Protein AF-A0A8T5G1B6-F1 (afdb_monomer)

Structure (mmCIF, N/CA/C/O backbone):
data_AF-A0A8T5G1B6-F1
#
_entry.id   AF-A0A8T5G1B6-F1
#
loop_
_atom_site.group_PDB
_atom_site.id
_atom_site.type_symbol
_atom_site.label_atom_id
_atom_site.label_alt_id
_atom_site.label_comp_id
_atom_site.label_asym_id
_atom_site.label_entity_id
_atom_site.label_seq_id
_atom_site.pdbx_PDB_ins_code
_atom_site.Cartn_x
_atom_site.Cartn_y
_atom_site.Cartn_z
_atom_site.occupancy
_atom_site.B_iso_or_equiv
_atom_site.auth_seq_id
_atom_site.auth_comp_id
_atom_site.auth_asym_id
_atom_site.auth_atom_id
_atom_site.pdbx_PDB_model_num
ATOM 1 N N . MET A 1 1 ? -33.616 -4.332 11.203 1.00 52.09 1 MET A N 1
ATOM 2 C CA . MET A 1 1 ? -32.422 -3.831 10.487 1.00 52.09 1 MET A CA 1
ATOM 3 C C . MET A 1 1 ? -31.353 -3.556 11.525 1.00 52.09 1 MET A C 1
ATOM 5 O O . MET A 1 1 ? -31.685 -2.971 12.547 1.00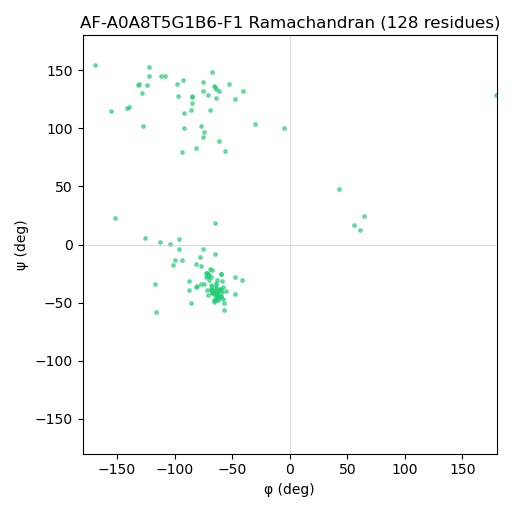 52.09 1 MET A O 1
ATOM 9 N N . LYS A 1 2 ? -30.131 -4.046 11.314 1.00 57.78 2 LYS A N 1
ATOM 10 C CA . LYS A 1 2 ? -28.993 -3.756 12.192 1.00 57.78 2 LYS A CA 1
ATOM 11 C C . LYS A 1 2 ? -28.381 -2.434 11.740 1.00 57.78 2 LYS A C 1
ATOM 13 O O . LYS A 1 2 ? -28.040 -2.309 10.567 1.00 57.78 2 LYS A O 1
ATOM 18 N N . ASN A 1 3 ? -28.315 -1.450 12.631 1.00 75.12 3 ASN A N 1
ATOM 19 C CA . ASN A 1 3 ? -27.749 -0.137 12.327 1.00 75.12 3 ASN A CA 1
ATOM 20 C C . ASN A 1 3 ? -26.268 -0.164 12.700 1.00 75.12 3 ASN A C 1
ATOM 22 O O . ASN A 1 3 ? -25.951 -0.286 13.880 1.00 75.12 3 ASN A O 1
ATOM 26 N N . TYR A 1 4 ? -25.382 -0.074 11.713 1.00 77.69 4 TYR A N 1
ATOM 27 C CA . TYR A 1 4 ? -23.939 0.018 11.927 1.00 77.69 4 TYR A CA 1
ATOM 28 C C . TYR A 1 4 ? -23.506 1.478 11.851 1.00 77.69 4 TYR A C 1
ATOM 30 O O . TYR A 1 4 ? -23.984 2.229 11.001 1.00 77.69 4 TYR A O 1
ATOM 38 N N . VAL A 1 5 ? -22.623 1.879 12.758 1.00 81.56 5 VAL A N 1
ATOM 39 C CA . VAL A 1 5 ? -22.044 3.221 12.808 1.00 81.56 5 VAL A CA 1
ATOM 40 C C . VAL A 1 5 ? -20.527 3.115 12.768 1.00 81.56 5 VAL A C 1
ATOM 42 O O . VAL A 1 5 ? -19.934 2.258 13.427 1.00 81.56 5 VAL A O 1
ATOM 45 N N . MET A 1 6 ? -19.895 3.979 11.978 1.00 81.62 6 MET A N 1
ATOM 46 C CA . MET A 1 6 ? -18.441 4.100 11.972 1.00 81.62 6 MET A CA 1
ATOM 47 C C . MET A 1 6 ? -17.978 4.850 13.216 1.00 81.62 6 MET A C 1
ATOM 49 O O . MET A 1 6 ? -18.597 5.829 13.628 1.00 81.62 6 MET A O 1
ATOM 53 N N . VAL A 1 7 ? -16.873 4.395 13.798 1.00 83.31 7 VAL A N 1
ATOM 54 C CA . VAL A 1 7 ? -16.308 4.971 15.018 1.00 83.31 7 VAL A CA 1
ATOM 55 C C . VAL A 1 7 ? -14.822 5.230 14.826 1.00 83.31 7 VAL A C 1
ATOM 57 O O . VAL A 1 7 ? -14.097 4.414 14.265 1.00 83.31 7 VAL A O 1
ATOM 60 N N . CYS A 1 8 ? -14.342 6.377 15.302 1.00 82.69 8 CYS A N 1
ATOM 61 C CA . CYS A 1 8 ? -12.927 6.706 15.264 1.00 82.69 8 CYS A CA 1
ATOM 62 C C . CYS A 1 8 ? -12.121 5.719 16.131 1.00 82.69 8 CYS A C 1
ATOM 64 O O . CYS A 1 8 ? -12.390 5.609 17.330 1.00 82.69 8 CYS A O 1
ATOM 66 N N . PRO A 1 9 ? -11.078 5.062 15.592 1.00 79.19 9 PRO A N 1
ATOM 67 C CA . PRO A 1 9 ? -10.278 4.107 16.360 1.00 79.19 9 PRO A CA 1
ATOM 68 C C . PRO A 1 9 ? -9.423 4.777 17.447 1.00 79.19 9 PRO A C 1
ATOM 70 O O . PRO A 1 9 ? -9.035 4.122 18.409 1.00 79.19 9 PRO A O 1
ATOM 73 N N . LYS A 1 10 ? -9.143 6.082 17.314 1.00 75.31 10 LYS A N 1
ATOM 74 C CA . LYS A 1 10 ? -8.286 6.838 18.236 1.00 75.31 10 LYS A CA 1
ATOM 75 C C . LYS A 1 10 ? -9.049 7.384 19.442 1.00 75.31 10 LYS A C 1
ATOM 77 O O . LYS A 1 10 ? -8.609 7.210 20.571 1.00 75.31 10 LYS A O 1
ATOM 82 N N . CYS A 1 11 ? -10.178 8.056 19.210 1.00 76.81 11 CYS A N 1
ATOM 83 C CA . CYS A 1 11 ? -10.943 8.721 20.274 1.00 76.81 11 CYS A CA 1
ATOM 84 C C . CYS A 1 11 ? -12.312 8.093 20.558 1.00 76.81 11 CYS A C 1
ATOM 86 O O . CYS A 1 11 ? -13.043 8.618 21.391 1.00 76.81 11 CYS A O 1
ATOM 88 N N . LYS A 1 12 ? -12.678 7.002 19.869 1.00 75.56 12 LYS A N 1
ATOM 89 C CA . LYS A 1 12 ? -13.967 6.301 20.015 1.00 75.56 12 LYS A CA 1
ATOM 90 C C . LYS A 1 12 ? -15.201 7.153 19.677 1.00 75.56 12 LYS A C 1
ATOM 92 O O . LYS A 1 12 ? -16.325 6.745 19.946 1.00 75.56 12 LYS A O 1
ATOM 97 N N . SER A 1 13 ? -15.009 8.315 19.054 1.00 78.88 13 SER A N 1
ATOM 98 C CA . SER A 1 13 ? -16.115 9.169 18.631 1.00 78.88 13 SER A CA 1
ATOM 99 C C . SER A 1 13 ? -16.800 8.603 17.380 1.00 78.88 13 SER A C 1
ATOM 101 O O . SER A 1 13 ? -16.097 8.277 16.419 1.00 78.88 13 SER A O 1
ATOM 103 N N . PRO A 1 14 ? -18.142 8.506 17.346 1.00 80.38 14 PRO A N 1
ATOM 104 C CA . PRO A 1 14 ? -18.894 8.176 16.134 1.00 80.38 14 PRO A CA 1
ATOM 105 C C . PRO A 1 14 ? -18.982 9.355 15.148 1.00 80.38 14 PRO A C 1
ATOM 107 O O . PRO A 1 14 ? -19.534 9.214 14.060 1.00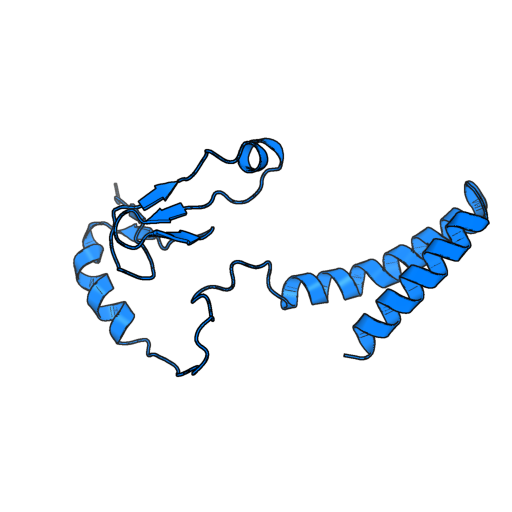 80.38 14 PRO A O 1
ATOM 110 N N . ASP A 1 15 ? -18.462 10.527 15.52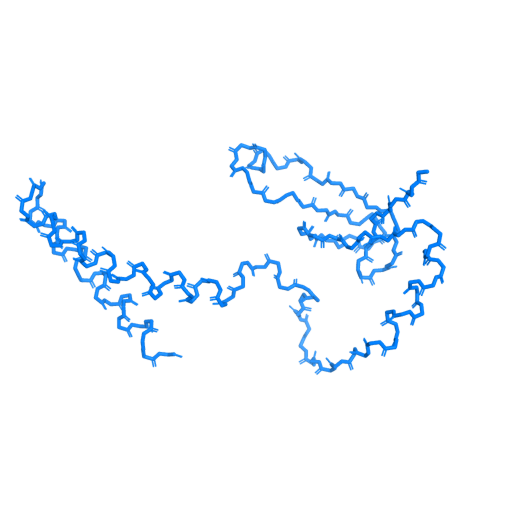3 1.00 83.62 15 ASP A N 1
ATOM 111 C CA . ASP A 1 15 ? -18.466 11.733 14.698 1.00 83.62 15 ASP A CA 1
ATOM 112 C C . ASP A 1 15 ? -17.316 11.695 13.679 1.00 83.62 15 ASP A C 1
ATOM 114 O O . ASP A 1 15 ? -16.201 12.192 13.904 1.00 83.62 15 ASP A O 1
ATOM 118 N N . VAL A 1 16 ? -17.581 11.001 12.572 1.00 84.56 16 VAL A N 1
ATOM 119 C CA . VAL A 1 16 ? -16.636 10.760 11.4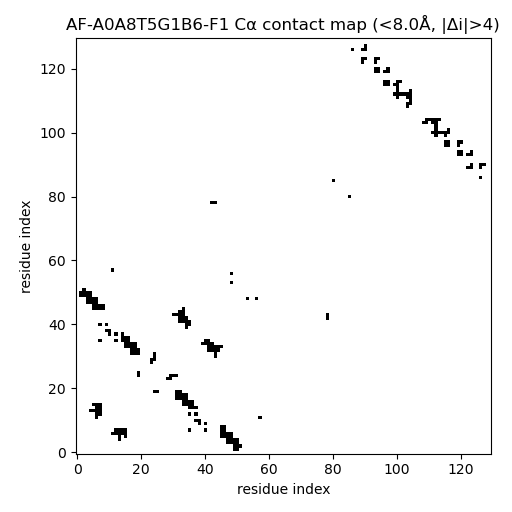83 1.00 84.56 16 VAL A CA 1
ATOM 120 C C . VAL A 1 16 ? -17.293 11.081 10.144 1.00 84.56 16 VAL A C 1
ATOM 122 O O . VAL A 1 16 ? -18.443 10.720 9.898 1.00 84.56 16 VAL A O 1
ATOM 125 N N . TYR A 1 17 ? -16.560 11.754 9.261 1.00 83.25 17 TYR A N 1
ATOM 126 C CA . TYR A 1 17 ? -17.015 12.058 7.909 1.00 83.25 17 TYR A CA 1
ATOM 127 C C . TYR A 1 17 ? -16.043 11.499 6.879 1.00 83.25 17 TYR A C 1
ATOM 129 O O . TYR A 1 17 ? -14.853 11.315 7.132 1.00 83.25 17 TYR A O 1
ATOM 137 N N . ARG A 1 18 ? -16.566 11.201 5.693 1.00 80.25 18 ARG A N 1
ATOM 138 C CA . ARG A 1 18 ? -15.760 10.771 4.556 1.00 80.25 18 ARG A CA 1
ATOM 139 C C . ARG A 1 18 ? -15.267 12.016 3.833 1.00 80.25 18 ARG A C 1
ATOM 141 O O . ARG A 1 18 ? -16.077 12.768 3.294 1.00 80.25 18 ARG A O 1
ATOM 148 N N . ASP A 1 19 ? -13.959 12.228 3.815 1.00 75.62 19 ASP A N 1
ATOM 149 C CA . ASP A 1 19 ? -13.364 13.316 3.057 1.00 75.62 19 ASP A CA 1
ATOM 150 C C . ASP A 1 19 ? -13.329 12.943 1.568 1.00 75.62 19 ASP A C 1
ATOM 152 O O . ASP A 1 19 ? -12.516 12.143 1.097 1.00 75.62 19 ASP A O 1
ATOM 156 N N . THR A 1 20 ? -14.275 13.508 0.820 1.00 67.19 20 THR A N 1
ATOM 157 C CA . THR A 1 20 ? -14.392 13.357 -0.635 1.00 67.19 20 THR A CA 1
ATOM 158 C C . THR A 1 20 ? -13.747 14.514 -1.400 1.00 67.19 20 THR A C 1
ATOM 160 O O . THR A 1 20 ? -13.875 14.580 -2.622 1.00 67.19 20 THR A O 1
ATOM 163 N N . SER A 1 21 ? -13.085 15.452 -0.712 1.00 64.94 21 SER A N 1
ATOM 164 C CA . SER A 1 21 ? -12.521 16.662 -1.330 1.00 64.94 21 SER A CA 1
ATOM 165 C C . SER A 1 21 ? -11.360 16.367 -2.286 1.00 64.94 21 SER A C 1
ATOM 167 O O . SER A 1 21 ? -11.087 17.131 -3.217 1.00 64.94 21 SER A O 1
ATOM 169 N N . SER A 1 22 ? -10.706 15.217 -2.125 1.00 59.31 22 SER A N 1
ATOM 170 C CA . SER A 1 22 ? -9.659 14.755 -3.024 1.00 59.31 22 SER A CA 1
ATOM 171 C C . SER A 1 22 ? -10.270 14.253 -4.338 1.00 59.31 22 SER A C 1
ATOM 173 O O . SER A 1 22 ? -10.658 13.095 -4.476 1.00 59.31 22 SER A O 1
ATOM 175 N N . LYS A 1 23 ? -10.295 15.124 -5.359 1.00 53.19 23 LYS A N 1
ATOM 176 C CA . LYS A 1 23 ? -10.646 14.775 -6.758 1.00 53.19 23 LYS A CA 1
ATOM 177 C C . LYS A 1 23 ? -9.925 13.514 -7.264 1.00 53.19 23 LYS A C 1
ATOM 179 O O . LYS A 1 23 ? -10.452 12.800 -8.113 1.00 53.19 23 LYS A O 1
ATOM 184 N N . LEU A 1 24 ? -8.741 13.230 -6.718 1.00 49.59 24 LEU A N 1
ATOM 185 C CA . LEU A 1 24 ? -7.941 12.042 -7.008 1.00 49.59 24 LEU A CA 1
ATOM 186 C C . LEU A 1 24 ? -8.637 10.734 -6.583 1.00 49.59 24 LEU A C 1
ATOM 188 O O . LEU A 1 24 ? -8.535 9.727 -7.275 1.00 49.59 24 LEU A O 1
ATOM 192 N N . THR A 1 25 ? -9.395 10.759 -5.490 1.00 53.59 25 THR A N 1
ATOM 193 C CA . THR A 1 25 ? -10.014 9.580 -4.867 1.00 53.59 25 THR A CA 1
ATOM 194 C C . THR A 1 25 ? -11.177 9.038 -5.685 1.00 53.59 25 THR A C 1
ATOM 196 O O . THR A 1 25 ? -11.291 7.831 -5.875 1.00 53.59 25 THR A O 1
ATOM 199 N N . GLY A 1 26 ? -11.989 9.926 -6.264 1.00 51.75 26 GLY A N 1
ATOM 200 C CA . GLY A 1 26 ? -13.073 9.537 -7.170 1.00 51.75 26 GLY A CA 1
ATOM 201 C C . GLY A 1 26 ? -12.592 9.107 -8.561 1.00 51.75 26 GLY A C 1
ATOM 202 O O . GLY A 1 26 ? -13.184 8.214 -9.157 1.00 51.75 26 GLY A O 1
ATOM 203 N N . ALA A 1 27 ? -11.518 9.716 -9.077 1.00 54.28 27 ALA A N 1
ATOM 204 C CA . ALA A 1 27 ? -11.043 9.475 -10.443 1.00 54.28 27 ALA A CA 1
ATOM 205 C C . ALA A 1 27 ? -10.068 8.290 -10.570 1.00 54.28 27 ALA A C 1
ATOM 207 O O . ALA A 1 27 ? -10.043 7.637 -11.608 1.00 54.28 27 ALA A O 1
ATOM 208 N N . MET A 1 28 ? -9.268 8.007 -9.533 1.00 54.50 28 MET A N 1
ATOM 209 C CA . MET A 1 28 ? -8.270 6.925 -9.538 1.00 54.50 28 MET A CA 1
ATOM 210 C C . MET A 1 28 ? -8.692 5.688 -8.732 1.00 54.50 28 MET A C 1
ATOM 212 O O . MET A 1 28 ? -7.924 4.733 -8.649 1.00 54.50 28 MET A O 1
AT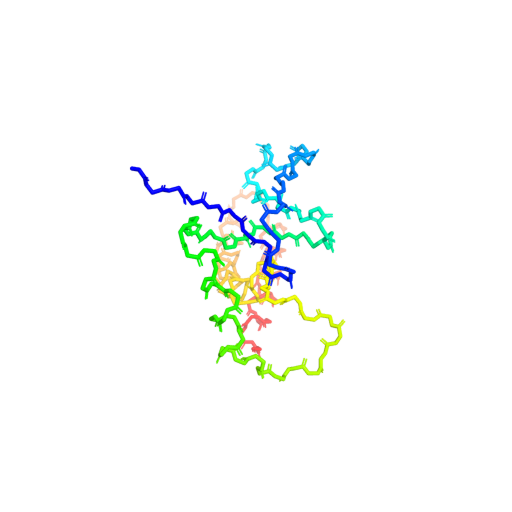OM 216 N N . GLY A 1 29 ? -9.883 5.690 -8.122 1.00 56.69 29 GLY A N 1
ATOM 217 C CA . GLY A 1 29 ? -10.336 4.585 -7.271 1.00 56.69 29 GLY A CA 1
ATOM 218 C C . GLY A 1 29 ? -9.489 4.402 -6.006 1.00 56.69 29 GLY A C 1
ATOM 219 O O . GLY A 1 29 ? -9.413 3.295 -5.474 1.00 56.69 29 GLY A O 1
ATOM 220 N N . LEU A 1 30 ? -8.824 5.464 -5.534 1.00 60.41 30 LEU A N 1
ATOM 221 C CA . LEU A 1 30 ? -8.081 5.425 -4.276 1.00 60.41 30 LEU A CA 1
ATOM 222 C C . LEU A 1 30 ? -9.061 5.269 -3.101 1.00 60.41 30 LEU A C 1
ATOM 224 O O . LEU A 1 30 ? -10.198 5.747 -3.176 1.00 60.41 30 LEU A O 1
ATOM 228 N N . PRO A 1 31 ? -8.653 4.593 -2.013 1.00 61.41 31 PRO A N 1
ATOM 229 C CA . PRO A 1 31 ? -9.514 4.416 -0.856 1.00 61.41 31 PRO A CA 1
ATOM 230 C C . PRO A 1 31 ? -9.864 5.779 -0.263 1.00 61.41 31 PRO A C 1
ATOM 232 O O . PRO A 1 31 ? -9.007 6.638 -0.061 1.00 61.41 31 PRO A O 1
ATOM 235 N N . SER A 1 32 ? -11.149 5.982 0.001 1.00 66.12 32 SER A N 1
ATOM 236 C CA . SER A 1 32 ? -11.620 7.205 0.633 1.00 66.12 32 SER A CA 1
ATOM 237 C C . SER A 1 32 ? -11.087 7.355 2.040 1.00 66.12 32 SER A C 1
ATOM 239 O O . SER A 1 32 ? -11.156 6.415 2.827 1.00 66.12 32 SER A O 1
ATOM 241 N N . VAL A 1 33 ? -10.635 8.561 2.355 1.00 77.38 33 VAL A N 1
ATOM 242 C CA . VAL A 1 33 ? -10.139 8.906 3.680 1.00 77.38 33 VAL A CA 1
ATOM 243 C C . VAL A 1 33 ? -11.325 9.293 4.561 1.00 77.38 33 VAL A C 1
ATOM 245 O O . VAL A 1 33 ? -12.142 10.132 4.188 1.00 77.38 33 VAL A O 1
ATOM 248 N N . TYR A 1 34 ? -11.436 8.665 5.723 1.00 82.12 34 TYR A N 1
ATOM 249 C CA . TYR A 1 34 ? -12.341 9.063 6.794 1.00 82.12 34 TYR A CA 1
ATOM 250 C C . TYR A 1 34 ? -11.604 9.981 7.754 1.00 82.12 34 TYR A C 1
ATOM 252 O O . TYR A 1 34 ? -10.431 9.757 8.043 1.00 82.12 34 TYR A O 1
ATOM 260 N N . VAL A 1 35 ? -12.286 11.005 8.252 1.00 81.88 35 VAL A N 1
ATOM 261 C CA . VAL A 1 35 ? -11.736 11.986 9.185 1.00 81.88 35 VAL A CA 1
ATOM 262 C C . VAL A 1 35 ? -12.668 12.095 10.383 1.00 81.88 35 VAL A C 1
ATOM 264 O O . VAL A 1 35 ? -13.882 12.230 10.239 1.00 81.88 35 VAL A O 1
ATOM 267 N N . CYS A 1 36 ? -12.103 12.015 11.585 1.00 83.94 36 CYS A N 1
ATOM 268 C CA . CYS A 1 36 ? -12.839 12.236 12.820 1.00 83.94 36 CYS A CA 1
ATOM 269 C C . CYS A 1 36 ? -12.893 13.726 13.158 1.00 83.94 36 CYS A C 1
ATOM 271 O O . CYS A 1 36 ? -11.851 14.363 13.292 1.00 83.94 36 CYS A O 1
ATOM 273 N N . ASN A 1 37 ? -14.091 14.255 13.395 1.00 84.75 37 ASN A N 1
ATOM 274 C CA . ASN A 1 37 ? -14.281 15.652 13.791 1.00 84.75 37 ASN A CA 1
ATOM 275 C C . ASN A 1 37 ? -13.786 15.944 15.216 1.00 84.75 37 ASN A C 1
ATOM 277 O O . ASN A 1 37 ? -13.406 17.068 15.523 1.00 84.75 37 ASN A O 1
ATOM 281 N N . THR A 1 38 ? -13.766 14.939 16.097 1.00 84.38 38 THR A N 1
ATOM 282 C CA . THR A 1 38 ? -13.416 15.129 17.514 1.00 84.38 38 THR A CA 1
ATOM 283 C C . THR A 1 38 ? -11.910 15.178 17.766 1.00 84.38 38 THR A C 1
ATOM 285 O O . THR A 1 38 ? -11.462 15.911 18.641 1.00 84.38 38 THR A O 1
ATOM 288 N N . CYS A 1 39 ? -11.115 14.381 17.045 1.00 79.81 39 CYS A N 1
ATOM 289 C CA . CYS A 1 39 ? -9.663 14.297 17.269 1.00 79.81 39 CYS A CA 1
ATOM 290 C C . CYS A 1 39 ? -8.815 14.560 16.019 1.00 79.81 39 CYS A C 1
ATOM 292 O O . CYS A 1 39 ? -7.599 14.368 16.063 1.00 79.81 39 CYS A O 1
ATOM 294 N N . SER A 1 40 ? -9.451 14.942 14.907 1.00 80.88 40 SER A N 1
ATOM 295 C CA . SER A 1 40 ? -8.815 15.199 13.607 1.00 80.88 40 SER A CA 1
ATOM 296 C C . SER A 1 40 ? -7.993 14.030 13.054 1.00 80.88 40 SER A C 1
ATOM 298 O O . SER A 1 40 ? -7.175 14.211 12.157 1.00 80.88 40 SER A O 1
ATOM 300 N N . HIS A 1 41 ? -8.190 12.817 13.578 1.00 77.44 41 HIS A N 1
ATOM 301 C CA . HIS A 1 41 ? -7.541 11.625 13.052 1.00 77.44 41 HIS A CA 1
ATOM 302 C C . HIS A 1 41 ? -8.148 11.270 11.696 1.00 77.44 41 HIS A C 1
ATOM 304 O O . HIS A 1 41 ? -9.371 11.158 11.588 1.00 77.44 41 HIS A O 1
ATOM 310 N N . SER A 1 42 ? -7.298 11.085 10.691 1.00 78.88 42 SER A N 1
ATOM 311 C CA . SER A 1 42 ? -7.672 10.651 9.351 1.00 78.88 42 SER A CA 1
ATOM 312 C C . SER A 1 42 ? -7.153 9.238 9.070 1.00 78.88 42 SER A C 1
ATOM 314 O O . SER A 1 42 ? -6.090 8.853 9.549 1.00 78.88 42 SER A O 1
ATOM 316 N N . GLY A 1 43 ? -7.908 8.444 8.312 1.00 71.44 43 GLY A N 1
ATOM 317 C CA . GLY A 1 43 ? -7.505 7.091 7.931 1.00 71.44 43 GLY A CA 1
ATOM 318 C C . GLY A 1 43 ? -8.408 6.488 6.861 1.00 71.44 43 GLY A C 1
ATOM 319 O O . GLY A 1 43 ? -9.563 6.870 6.714 1.00 71.44 43 GLY A O 1
ATOM 320 N N . ALA A 1 44 ? -7.885 5.539 6.088 1.00 71.44 44 ALA A N 1
ATOM 321 C CA . ALA A 1 44 ? -8.626 4.922 4.984 1.00 71.44 44 ALA A CA 1
ATOM 322 C C . ALA A 1 44 ? -9.744 3.966 5.446 1.00 71.44 44 ALA A C 1
ATOM 324 O O . ALA A 1 44 ? -10.695 3.717 4.707 1.00 71.44 44 ALA A O 1
ATOM 325 N N . VAL A 1 45 ? -9.626 3.406 6.655 1.00 71.88 45 VAL A N 1
ATOM 326 C CA . VAL A 1 45 ? -10.552 2.400 7.191 1.00 71.88 45 VAL A CA 1
ATOM 327 C C . VAL A 1 45 ? -10.815 2.684 8.659 1.00 71.88 45 VAL A C 1
ATOM 329 O O . VAL A 1 45 ? -9.894 2.632 9.473 1.00 71.88 45 VAL A O 1
ATOM 332 N N . PHE A 1 46 ? -12.071 2.964 9.000 1.00 82.69 46 PHE A N 1
ATOM 333 C CA . PHE A 1 46 ? -12.532 3.088 10.381 1.00 82.69 46 PHE A CA 1
ATOM 334 C C . PHE A 1 46 ? -13.406 1.880 10.745 1.00 82.69 46 PHE A C 1
ATOM 336 O O . PHE A 1 46 ? -14.112 1.362 9.878 1.00 82.69 46 PHE A O 1
ATOM 343 N N . PRO A 1 47 ? -13.357 1.395 11.998 1.00 78.25 47 PRO A N 1
ATOM 344 C CA . PRO A 1 47 ? -14.189 0.285 12.434 1.00 78.25 47 PRO A CA 1
ATOM 345 C C . PRO A 1 47 ? -15.674 0.661 12.419 1.00 78.25 47 PRO A C 1
ATOM 347 O O . PRO A 1 47 ? -16.072 1.728 12.888 1.00 78.25 47 PRO A O 1
ATOM 350 N N . GLU A 1 48 ? -16.490 -0.262 11.920 1.00 80.00 48 GLU A N 1
ATOM 351 C CA . GLU A 1 48 ? -17.945 -0.212 12.017 1.00 80.00 48 GLU A CA 1
ATOM 352 C C . GLU A 1 48 ? -18.398 -1.073 13.194 1.00 80.00 48 GLU A C 1
ATOM 354 O O . GLU A 1 48 ? -18.029 -2.244 13.311 1.00 80.00 48 GLU A O 1
ATOM 359 N N . VAL A 1 49 ? -19.207 -0.496 14.073 1.00 80.88 49 VAL A N 1
ATOM 360 C CA . VAL A 1 49 ? -19.813 -1.197 15.206 1.00 80.88 49 VAL A CA 1
ATOM 361 C C . VAL A 1 49 ? -21.322 -1.090 15.132 1.00 80.88 49 VAL A C 1
ATOM 363 O O . VAL A 1 49 ? -21.876 -0.087 14.683 1.00 80.88 49 VAL A O 1
ATOM 366 N N . GLU A 1 50 ? -22.007 -2.145 15.564 1.00 80.69 50 GLU A N 1
ATOM 367 C CA . GLU A 1 50 ? -23.461 -2.119 15.672 1.00 80.69 50 GLU A CA 1
ATOM 368 C C . GLU A 1 50 ? -23.850 -1.071 16.726 1.00 80.69 50 GLU A C 1
ATOM 370 O O . GLU A 1 50 ? -23.261 -1.014 17.806 1.00 80.69 50 GLU A O 1
ATOM 375 N N . ALA A 1 51 ? -24.832 -0.222 16.427 1.00 74.00 51 ALA A N 1
ATOM 376 C CA . ALA A 1 51 ? -25.203 0.900 17.288 1.00 74.00 51 ALA A CA 1
ATOM 377 C C . ALA A 1 51 ? -25.638 0.446 18.696 1.00 74.00 51 ALA A C 1
ATOM 379 O O . ALA A 1 51 ? -25.501 1.190 19.665 1.00 74.00 51 ALA A O 1
ATOM 380 N N . SER A 1 52 ? -26.118 -0.794 18.825 1.00 72.56 52 SER A N 1
ATOM 381 C CA . SER A 1 52 ? -26.419 -1.447 20.103 1.00 72.56 52 SER A CA 1
ATOM 382 C C . SER A 1 52 ? -25.175 -1.816 20.921 1.00 72.56 52 SER A C 1
ATOM 384 O O . SER A 1 52 ? -25.255 -1.879 22.145 1.00 72.56 52 SER A O 1
ATOM 386 N N . GLU A 1 53 ? -24.029 -2.041 20.274 1.00 68.06 53 GLU A N 1
ATOM 387 C CA . GLU A 1 53 ? -22.759 -2.430 20.903 1.00 68.06 53 GLU A CA 1
ATOM 388 C C . GLU A 1 53 ? -21.814 -1.250 21.175 1.00 68.06 53 GLU A C 1
ATOM 390 O O . GLU A 1 53 ? -20.783 -1.441 21.819 1.00 68.06 53 GLU A O 1
ATOM 395 N N . LEU A 1 54 ? -22.175 -0.027 20.766 1.00 67.06 54 LEU A N 1
ATOM 396 C CA . LEU A 1 54 ? -21.408 1.201 21.036 1.00 67.06 54 LEU A CA 1
ATOM 397 C C . LEU A 1 54 ? -20.976 1.315 22.508 1.00 67.06 54 LEU A C 1
ATOM 399 O O . LEU A 1 54 ? -19.823 1.625 22.790 1.00 67.06 54 LEU A O 1
ATOM 403 N N . LYS A 1 55 ? -21.876 0.985 23.445 1.00 63.28 55 LYS A N 1
ATOM 404 C CA . LYS A 1 55 ? -21.596 1.032 24.891 1.00 63.28 55 LYS A CA 1
ATOM 405 C C . LYS A 1 55 ? -20.577 -0.018 25.357 1.00 63.28 55 LYS A C 1
ATOM 407 O O . LYS A 1 55 ? -19.894 0.205 26.344 1.00 63.28 55 LYS A O 1
ATOM 412 N N . GLY A 1 56 ? -20.478 -1.160 24.672 1.00 57.91 56 GLY A N 1
ATOM 413 C CA . GLY A 1 56 ? -19.541 -2.243 25.008 1.00 57.91 56 GLY A CA 1
ATOM 414 C C . GLY A 1 56 ? -18.209 -2.167 24.254 1.00 57.91 56 GLY A C 1
ATOM 415 O O . GLY A 1 56 ? -17.251 -2.861 24.601 1.00 57.91 56 GLY A O 1
ATOM 416 N N . PHE A 1 57 ? -18.128 -1.332 23.215 1.00 61.31 57 PHE A N 1
ATOM 417 C CA . PHE A 1 57 ? -16.902 -1.126 22.449 1.00 61.31 57 PHE A CA 1
ATOM 418 C C . PHE A 1 57 ? -15.830 -0.403 23.271 1.00 61.31 57 PHE A C 1
ATOM 420 O O . PHE A 1 57 ? -14.650 -0.741 23.168 1.00 61.31 57 PHE A O 1
ATOM 427 N N . GLU A 1 58 ? -16.233 0.525 24.145 1.00 59.72 58 GLU A N 1
ATOM 428 C CA . GLU A 1 58 ? -15.314 1.234 25.041 1.00 59.72 58 GLU A CA 1
ATOM 429 C C . GLU A 1 58 ? -14.479 0.270 25.895 1.00 59.72 58 GLU A C 1
ATOM 431 O O . GLU A 1 58 ? -13.268 0.477 26.004 1.00 59.72 58 GLU A O 1
ATOM 436 N N . GLU A 1 59 ? -15.106 -0.807 26.385 1.00 54.75 59 GLU A N 1
ATOM 437 C CA . GLU A 1 59 ? -14.519 -1.819 2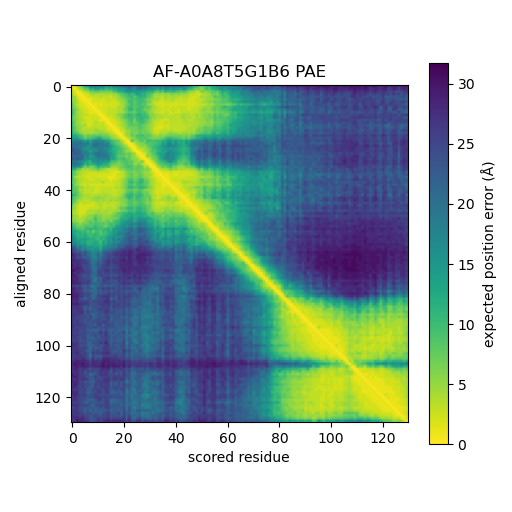7.272 1.00 54.75 59 GLU A CA 1
ATOM 438 C C . GLU A 1 59 ? -13.663 -2.863 26.522 1.00 54.75 59 GLU A C 1
ATOM 440 O O . GLU A 1 59 ? -12.625 -3.313 27.015 1.00 54.75 59 GLU A O 1
ATOM 445 N N . LYS A 1 60 ? -14.051 -3.249 25.294 1.00 53.81 60 LYS A N 1
ATOM 446 C CA . LYS A 1 60 ? -13.292 -4.226 24.481 1.00 53.81 60 LYS A CA 1
ATOM 447 C C . LYS A 1 60 ? -11.959 -3.672 23.965 1.00 53.81 60 LYS A C 1
ATOM 449 O O . LYS A 1 60 ? -11.017 -4.447 23.797 1.00 53.81 60 LYS A O 1
ATOM 454 N N . VAL A 1 61 ? -11.871 -2.363 23.722 1.00 55.12 61 VAL A N 1
ATOM 455 C CA . VAL A 1 61 ? -10.632 -1.695 23.277 1.00 55.12 61 VAL A CA 1
ATOM 456 C C . VAL A 1 61 ? -9.604 -1.602 24.413 1.00 55.12 61 VAL A C 1
ATOM 458 O O . VAL A 1 61 ? -8.409 -1.645 24.153 1.00 55.12 61 VAL A O 1
ATOM 461 N N . GLU A 1 62 ? -10.045 -1.558 25.672 1.00 50.59 62 GLU A N 1
ATOM 462 C CA . GLU A 1 62 ? -9.159 -1.482 26.843 1.00 50.59 62 GLU A CA 1
ATOM 463 C C . GLU A 1 62 ? -8.507 -2.837 27.186 1.00 50.59 62 GLU A C 1
ATOM 465 O O . GLU A 1 62 ? -7.348 -2.897 27.587 1.00 50.59 62 GLU A O 1
ATOM 470 N N . LYS A 1 63 ? -9.217 -3.957 26.963 1.00 45.16 63 LYS A N 1
ATOM 471 C CA . LYS A 1 63 ? -8.731 -5.315 27.296 1.00 45.16 63 LYS A CA 1
ATOM 472 C C . LYS A 1 63 ? -7.787 -5.935 26.257 1.00 45.16 63 LYS A C 1
ATOM 474 O O . LYS A 1 63 ? -7.073 -6.884 26.576 1.00 45.16 63 LYS A O 1
ATOM 479 N N . LYS A 1 64 ? -7.734 -5.414 25.027 1.00 43.28 64 LYS A N 1
ATOM 480 C CA . LYS A 1 64 ? -6.672 -5.740 24.060 1.00 43.28 64 LYS A CA 1
ATOM 481 C C . LYS A 1 64 ? -5.566 -4.695 24.187 1.00 43.28 64 LYS A C 1
ATOM 483 O O . LYS A 1 64 ? -5.504 -3.775 23.380 1.00 43.28 64 LYS A O 1
ATOM 488 N N . GLY A 1 65 ? -4.722 -4.857 25.212 1.00 36.84 65 GLY A N 1
ATOM 489 C CA . GLY A 1 65 ? -3.536 -4.027 25.449 1.00 36.84 65 GLY A CA 1
ATOM 490 C C . GLY A 1 65 ? -2.805 -3.711 24.140 1.00 36.84 65 GLY A C 1
ATOM 491 O O . GLY A 1 65 ? -2.598 -4.583 23.296 1.00 36.84 65 GLY A O 1
ATOM 492 N N . LEU A 1 66 ? -2.440 -2.455 23.895 1.00 43.78 66 LEU A N 1
ATOM 493 C CA . LEU A 1 66 ? -1.325 -1.830 24.609 1.00 43.78 66 LEU A CA 1
ATOM 494 C C . LEU A 1 66 ? -0.143 -2.812 24.735 1.00 43.78 66 LEU A C 1
ATOM 496 O O . LEU A 1 66 ? 0.415 -3.020 25.806 1.00 43.78 66 LEU A O 1
ATOM 500 N N . LYS A 1 67 ? 0.223 -3.468 23.628 1.00 34.34 67 LYS A N 1
ATOM 501 C CA . LYS A 1 67 ? 1.619 -3.844 23.425 1.00 34.34 67 LYS A CA 1
ATOM 502 C C . LYS A 1 67 ? 2.351 -2.573 23.032 1.00 34.34 67 LYS A C 1
ATOM 504 O O . LYS A 1 67 ? 2.339 -2.178 21.874 1.00 34.34 67 LYS A O 1
ATOM 509 N N . ASP A 1 68 ? 2.875 -1.937 24.069 1.00 40.59 68 ASP A N 1
ATOM 510 C CA . ASP A 1 68 ? 4.116 -1.175 24.095 1.00 40.59 68 ASP A CA 1
ATOM 511 C C . ASP A 1 68 ? 4.909 -1.249 22.777 1.00 40.59 68 ASP A C 1
ATOM 513 O O . ASP A 1 68 ? 5.620 -2.218 22.500 1.00 40.59 68 ASP A O 1
ATOM 517 N N . THR A 1 69 ? 4.785 -0.210 21.961 1.00 35.06 69 THR A N 1
ATOM 518 C CA . THR A 1 69 ? 5.896 0.247 21.135 1.00 35.06 69 THR A CA 1
ATOM 519 C C . THR A 1 69 ? 6.051 1.721 21.416 1.00 35.06 69 THR A C 1
ATOM 521 O O . THR A 1 69 ? 5.278 2.559 20.959 1.00 35.06 69 THR A O 1
ATOM 524 N N . THR A 1 70 ? 7.049 1.996 22.239 1.00 38.09 70 THR A N 1
ATOM 525 C CA . THR A 1 70 ? 7.692 3.283 22.434 1.00 38.09 70 THR A CA 1
ATOM 526 C C . THR A 1 70 ? 8.214 3.777 21.078 1.00 38.09 70 THR A C 1
ATOM 528 O O . THR A 1 70 ? 9.375 3.575 20.747 1.00 38.09 70 THR A O 1
ATOM 531 N N . ASP A 1 71 ? 7.344 4.345 20.244 1.00 37.88 71 ASP A N 1
ATOM 532 C CA . ASP A 1 71 ? 7.738 5.148 19.087 1.00 37.88 71 ASP A CA 1
ATOM 533 C C . ASP A 1 71 ? 6.604 6.118 18.731 1.00 37.88 71 ASP A C 1
ATOM 535 O O . ASP A 1 71 ? 5.499 5.718 18.346 1.00 37.88 71 ASP A O 1
ATOM 539 N N . ASP A 1 72 ? 6.907 7.400 18.897 1.00 42.72 72 ASP A N 1
ATOM 540 C CA . ASP A 1 72 ? 6.056 8.596 18.845 1.00 42.72 72 ASP A CA 1
ATOM 541 C C . ASP A 1 72 ? 5.444 8.882 17.454 1.00 42.72 72 ASP A C 1
ATOM 543 O O . ASP A 1 72 ? 5.021 9.993 17.170 1.00 42.72 72 ASP A O 1
ATOM 547 N N . ASN A 1 73 ? 5.385 7.903 16.544 1.00 45.62 73 ASN A N 1
ATOM 548 C CA . ASN A 1 73 ? 4.834 8.070 15.190 1.00 45.62 73 ASN A CA 1
ATOM 549 C C . ASN A 1 73 ? 4.235 6.786 14.583 1.00 45.62 73 ASN A C 1
ATOM 551 O O . ASN A 1 73 ? 4.134 6.665 13.362 1.00 45.62 73 ASN A O 1
ATOM 555 N N . SER A 1 74 ? 3.831 5.804 15.392 1.00 46.28 74 SER A N 1
ATOM 556 C CA . SER A 1 74 ? 3.220 4.580 14.856 1.00 46.28 74 SER A CA 1
ATOM 557 C C . SER A 1 74 ? 1.693 4.693 14.779 1.00 46.28 74 SER A C 1
ATOM 559 O O . SER A 1 74 ? 0.967 4.556 15.762 1.00 46.28 74 SER A O 1
ATOM 561 N N . GLU A 1 75 ? 1.197 4.971 13.571 1.00 37.97 75 GLU A N 1
ATOM 562 C CA . GLU A 1 75 ? -0.209 4.800 13.204 1.00 37.97 75 GLU A CA 1
ATOM 563 C C . GLU A 1 75 ? -0.708 3.414 13.658 1.00 37.97 75 GLU A C 1
ATOM 565 O O . GLU A 1 75 ? -0.132 2.384 13.312 1.00 37.97 75 GLU A O 1
ATOM 570 N N . LEU A 1 76 ? -1.802 3.378 14.430 1.00 55.00 76 LEU A N 1
ATOM 571 C CA . LEU A 1 76 ? -2.405 2.148 14.979 1.00 55.00 76 LEU A CA 1
ATOM 572 C C . LEU A 1 76 ? -2.959 1.191 13.905 1.00 55.00 76 LEU A C 1
ATOM 574 O O . LEU A 1 76 ? -3.341 0.062 14.212 1.00 55.00 76 LEU A O 1
ATOM 578 N N . ILE A 1 77 ? -2.990 1.629 12.647 1.00 47.81 77 ILE A N 1
ATOM 579 C CA . ILE A 1 77 ? -3.196 0.813 11.455 1.00 47.81 77 ILE A CA 1
ATOM 580 C C . ILE A 1 77 ? -2.259 1.412 10.407 1.00 47.81 77 ILE A C 1
ATOM 582 O O . ILE A 1 77 ? -2.426 2.575 10.060 1.00 47.81 77 ILE A O 1
ATOM 586 N N . ASP A 1 78 ? -1.280 0.639 9.933 1.00 44.53 78 ASP A N 1
ATOM 587 C CA . ASP A 1 78 ? -0.366 1.013 8.846 1.00 44.53 78 ASP A CA 1
ATOM 588 C C . ASP A 1 78 ? -1.221 1.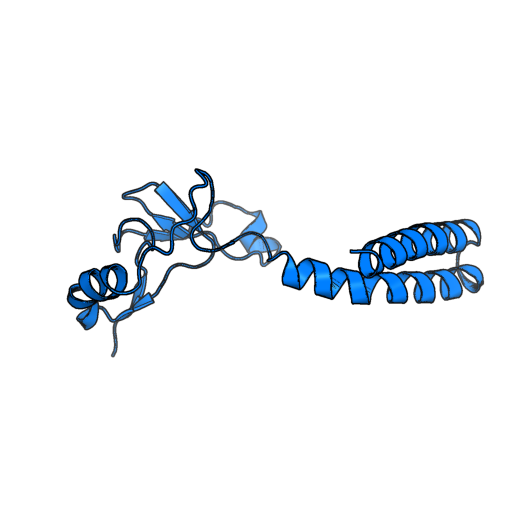253 7.583 1.00 44.53 78 ASP A C 1
ATOM 590 O O . ASP A 1 78 ? -1.580 0.324 6.855 1.00 44.53 78 ASP A O 1
ATOM 594 N N . THR A 1 79 ? -1.683 2.496 7.394 1.00 48.97 79 THR A N 1
ATOM 595 C CA . THR A 1 79 ? -2.498 2.897 6.234 1.00 48.97 79 THR A CA 1
ATOM 596 C C . THR A 1 79 ? -1.636 3.101 4.990 1.00 48.97 79 THR A C 1
ATOM 598 O O . THR A 1 79 ? -2.144 3.160 3.868 1.00 48.97 79 THR A O 1
ATOM 601 N N . SER A 1 80 ? -0.315 3.113 5.174 1.00 52.34 80 SER A N 1
ATOM 602 C CA . SER A 1 80 ? 0.653 2.921 4.109 1.00 52.34 80 SER A CA 1
ATOM 603 C C . SER A 1 80 ? 0.572 1.475 3.640 1.00 52.34 80 SER A C 1
ATOM 605 O O . SER A 1 80 ? 0.859 0.563 4.408 1.00 52.34 80 SER A O 1
ATOM 607 N N . PHE A 1 81 ? 0.168 1.263 2.381 1.00 47.75 81 PHE A N 1
ATOM 608 C CA . PHE A 1 81 ? 0.216 -0.026 1.680 1.00 47.75 81 PHE A CA 1
ATOM 609 C C . PHE A 1 81 ? 1.379 -0.880 2.195 1.00 47.75 81 PHE A C 1
ATOM 611 O O . PHE A 1 81 ? 2.547 -0.593 1.923 1.00 47.75 81 PHE A O 1
ATOM 618 N N . GLY A 1 82 ? 1.028 -1.879 3.011 1.00 48.81 82 GLY A N 1
ATOM 619 C CA . GLY A 1 82 ? 1.956 -2.495 3.947 1.00 48.81 82 GLY A CA 1
ATOM 620 C C . GLY A 1 82 ? 3.236 -2.947 3.261 1.00 48.81 82 GLY A C 1
ATOM 621 O O . GLY A 1 82 ? 3.200 -3.552 2.184 1.00 48.81 82 GLY A O 1
ATOM 622 N N . LYS A 1 83 ? 4.378 -2.711 3.915 1.00 57.09 83 LYS A N 1
ATOM 623 C CA . LYS A 1 83 ? 5.710 -3.187 3.492 1.00 57.09 83 LYS A CA 1
ATOM 624 C C . LYS A 1 83 ? 5.701 -4.635 2.976 1.00 57.09 83 LYS A C 1
ATOM 626 O O . LYS A 1 83 ? 6.498 -4.969 2.107 1.00 57.09 83 LYS A O 1
ATOM 631 N N . GLY A 1 84 ? 4.803 -5.488 3.478 1.00 58.94 84 GLY A N 1
ATOM 632 C CA . GLY A 1 84 ? 4.600 -6.860 3.004 1.00 58.94 84 GLY A CA 1
ATOM 633 C C . GLY A 1 84 ? 4.011 -6.982 1.590 1.00 58.94 84 GLY A C 1
ATOM 634 O O . GLY A 1 84 ? 4.493 -7.801 0.812 1.00 58.94 84 GLY A O 1
ATOM 635 N N . ILE A 1 85 ? 3.029 -6.152 1.225 1.00 62.41 85 ILE A N 1
ATOM 636 C CA . ILE A 1 85 ? 2.415 -6.143 -0.115 1.00 62.41 85 ILE A CA 1
ATOM 637 C C . ILE A 1 85 ? 3.409 -5.585 -1.133 1.00 62.41 85 ILE A C 1
ATOM 639 O O . ILE A 1 85 ? 3.602 -6.180 -2.190 1.00 62.41 85 ILE A O 1
ATOM 643 N N . VAL A 1 86 ? 4.107 -4.500 -0.785 1.00 65.00 86 VAL A N 1
ATOM 644 C CA . VAL A 1 86 ? 5.151 -3.917 -1.642 1.00 65.00 86 VAL A CA 1
ATOM 645 C C . VAL A 1 86 ? 6.308 -4.900 -1.831 1.00 65.00 86 VAL A C 1
ATOM 647 O O . VAL A 1 86 ? 6.739 -5.100 -2.963 1.00 65.00 86 VAL A O 1
ATOM 650 N N . LYS A 1 87 ? 6.758 -5.591 -0.769 1.00 67.88 87 LYS A N 1
ATOM 651 C CA . LYS A 1 87 ? 7.776 -6.656 -0.875 1.00 67.88 87 LYS A CA 1
ATOM 652 C C . LYS A 1 87 ? 7.310 -7.828 -1.741 1.00 67.88 87 LYS A C 1
ATOM 654 O O . LYS A 1 87 ? 8.098 -8.341 -2.532 1.00 67.88 87 LYS A O 1
ATOM 659 N N . GLY A 1 88 ? 6.055 -8.259 -1.600 1.00 76.81 88 GLY A N 1
ATOM 660 C CA . GLY A 1 88 ? 5.477 -9.320 -2.428 1.00 76.81 88 GLY A CA 1
ATOM 661 C C . GLY A 1 88 ? 5.405 -8.919 -3.901 1.00 76.81 88 GLY A C 1
ATOM 662 O O . GLY A 1 88 ? 5.864 -9.659 -4.768 1.00 76.81 88 GLY A O 1
ATOM 663 N N . TYR A 1 89 ? 4.915 -7.711 -4.176 1.00 77.69 89 TYR A N 1
ATOM 664 C CA . TYR A 1 89 ? 4.818 -7.160 -5.523 1.00 77.69 89 TYR A CA 1
ATOM 665 C C . TYR A 1 89 ? 6.196 -6.972 -6.169 1.00 77.69 89 TYR A C 1
ATOM 667 O O . TYR A 1 89 ? 6.392 -7.390 -7.306 1.00 77.69 89 TYR A O 1
ATOM 675 N N . TRP A 1 90 ? 7.187 -6.438 -5.445 1.00 74.56 90 TRP A N 1
ATOM 676 C CA . TRP A 1 90 ? 8.562 -6.280 -5.944 1.00 74.56 90 TRP A CA 1
ATOM 677 C C . TRP A 1 90 ? 9.236 -7.611 -6.296 1.00 74.56 90 TRP A C 1
ATOM 679 O O . TRP A 1 90 ? 9.917 -7.692 -7.320 1.00 74.56 90 TRP A O 1
ATOM 689 N N . LYS A 1 91 ? 8.995 -8.673 -5.511 1.00 81.69 91 LYS A N 1
ATOM 690 C CA . LYS A 1 91 ? 9.508 -10.022 -5.814 1.00 81.69 91 LYS A CA 1
ATOM 691 C C . LYS A 1 91 ? 8.947 -10.601 -7.113 1.00 81.69 91 LYS A C 1
ATOM 693 O O . LYS A 1 91 ? 9.643 -11.370 -7.768 1.00 81.69 91 LYS A O 1
ATOM 698 N N . VAL A 1 92 ? 7.722 -10.234 -7.490 1.00 85.38 92 VAL A N 1
ATOM 699 C CA . VAL A 1 92 ? 7.082 -10.690 -8.736 1.00 85.38 92 VAL A CA 1
ATOM 700 C C . VAL A 1 92 ? 7.430 -9.775 -9.914 1.00 85.38 92 VAL A C 1
ATOM 702 O O . VAL A 1 92 ? 7.694 -10.253 -11.016 1.00 85.38 92 VAL A O 1
ATOM 705 N N . LEU A 1 93 ? 7.479 -8.463 -9.685 1.00 85.06 93 LEU A N 1
ATOM 706 C CA . LEU A 1 93 ? 7.689 -7.458 -10.725 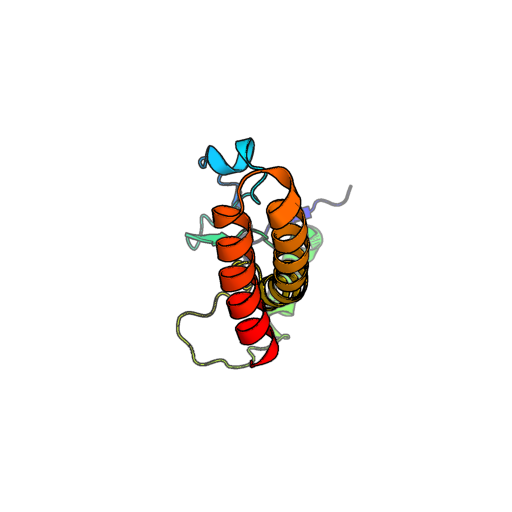1.00 85.06 93 LEU A CA 1
ATOM 707 C C . LEU A 1 93 ? 9.104 -7.500 -11.318 1.00 85.06 93 LEU A C 1
ATOM 709 O O . LEU A 1 93 ? 9.260 -7.330 -12.524 1.00 85.06 93 LEU A O 1
ATOM 713 N N . GLY A 1 94 ? 10.130 -7.743 -10.495 1.00 85.50 94 GLY A N 1
ATOM 714 C CA . GLY A 1 94 ? 11.527 -7.811 -10.947 1.00 85.50 94 GLY A CA 1
ATOM 715 C C . GLY A 1 94 ? 11.765 -8.863 -12.045 1.00 85.50 94 GLY A C 1
ATOM 716 O O . GLY A 1 94 ? 12.182 -8.501 -13.149 1.00 85.50 94 GLY A O 1
ATOM 717 N N . PRO A 1 95 ? 11.428 -10.146 -11.806 1.00 85.44 95 PRO A N 1
ATOM 718 C CA . PRO A 1 95 ? 11.507 -11.199 -12.820 1.00 85.44 95 PRO A CA 1
ATOM 719 C C . PRO A 1 95 ? 10.665 -10.901 -14.064 1.00 85.44 95 PRO A C 1
ATOM 721 O O . PRO A 1 95 ? 11.086 -11.189 -15.184 1.00 85.44 95 PRO A O 1
ATOM 724 N N . PHE A 1 96 ? 9.495 -10.283 -13.883 1.00 89.31 96 PHE A N 1
ATOM 725 C CA . PHE A 1 96 ? 8.614 -9.915 -14.989 1.00 89.31 96 PHE A CA 1
ATOM 726 C C . PHE A 1 96 ? 9.236 -8.834 -15.886 1.00 89.31 96 PHE A C 1
ATOM 728 O O . PHE A 1 96 ? 9.179 -8.944 -17.110 1.00 89.31 96 PHE A O 1
ATOM 735 N N . MET A 1 97 ? 9.905 -7.836 -15.297 1.00 85.38 97 MET A N 1
ATOM 736 C CA . MET A 1 97 ? 10.660 -6.818 -16.035 1.00 85.38 97 MET A CA 1
ATOM 737 C C . MET A 1 97 ? 11.840 -7.398 -16.812 1.00 85.38 97 MET A C 1
ATOM 739 O O . MET A 1 97 ? 12.098 -6.953 -17.926 1.00 85.38 97 MET A O 1
ATOM 743 N N . LEU A 1 98 ? 12.536 -8.398 -16.266 1.00 89.12 98 LEU A N 1
ATOM 744 C CA . LEU A 1 98 ? 13.610 -9.080 -16.991 1.00 89.12 98 LEU A CA 1
ATOM 745 C C . LEU A 1 98 ? 13.074 -9.816 -18.225 1.00 89.12 98 LEU A C 1
ATOM 747 O O . LEU A 1 98 ? 13.654 -9.733 -19.307 1.00 89.12 98 LEU A O 1
ATOM 751 N N . LEU A 1 99 ? 11.933 -10.488 -18.073 1.00 88.69 99 LEU A N 1
ATOM 752 C CA . LEU A 1 99 ? 11.273 -11.224 -19.150 1.00 88.69 99 LEU A CA 1
ATOM 753 C C . LEU A 1 99 ? 10.771 -10.272 -20.247 1.00 88.69 99 LEU A C 1
ATOM 755 O O . LEU A 1 99 ? 11.013 -10.504 -21.430 1.00 88.69 99 LEU A O 1
ATOM 759 N N . PHE A 1 100 ? 10.174 -9.143 -19.856 1.00 87.69 100 PHE A N 1
ATOM 760 C CA . PHE A 1 100 ? 9.812 -8.066 -20.780 1.00 87.69 100 PHE A CA 1
ATOM 761 C C . PHE A 1 100 ? 11.036 -7.426 -21.448 1.00 87.69 100 PHE A C 1
ATOM 763 O O . PHE A 1 100 ? 11.006 -7.172 -22.649 1.00 87.69 100 PHE A O 1
ATOM 770 N N . GLY A 1 101 ? 12.135 -7.218 -20.718 1.00 87.31 101 GLY A N 1
ATOM 771 C CA . GLY A 1 101 ? 13.391 -6.701 -21.268 1.00 87.31 101 GLY A CA 1
ATOM 772 C C . GLY A 1 101 ? 13.958 -7.589 -22.379 1.00 87.31 101 GLY A C 1
ATOM 773 O O . GLY A 1 101 ? 14.366 -7.077 -23.422 1.00 87.31 101 GLY A O 1
ATOM 774 N N . LEU A 1 102 ? 13.898 -8.917 -22.213 1.00 87.25 102 LEU A N 1
ATOM 775 C CA . LEU A 1 102 ? 14.292 -9.882 -23.249 1.00 87.25 102 LEU A CA 1
ATOM 776 C C . LEU A 1 102 ? 13.405 -9.803 -24.501 1.00 87.25 102 LEU A C 1
ATOM 778 O O . LEU A 1 102 ? 13.918 -9.892 -25.614 1.00 87.25 102 LEU A O 1
ATOM 782 N N . ILE A 1 103 ? 12.096 -9.597 -24.337 1.00 87.25 103 ILE A N 1
A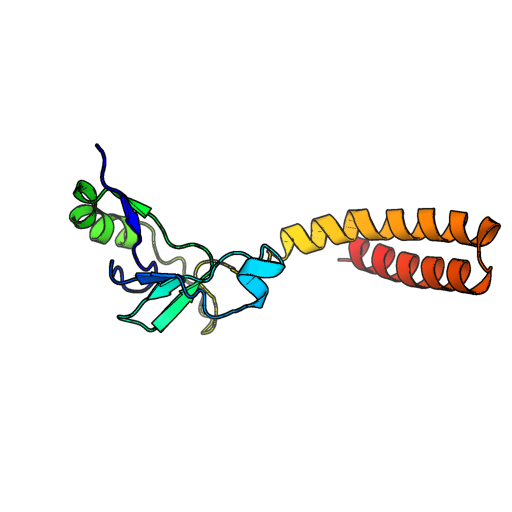TOM 783 C CA . ILE A 1 103 ? 11.159 -9.417 -25.461 1.00 87.25 103 ILE A CA 1
ATOM 784 C C . ILE A 1 103 ? 11.430 -8.087 -26.186 1.00 87.25 103 ILE A C 1
ATOM 786 O O . ILE A 1 103 ? 11.396 -8.010 -27.414 1.00 87.25 103 ILE A O 1
ATOM 790 N N . PHE A 1 104 ? 11.750 -7.025 -25.446 1.00 85.12 104 PHE A N 1
ATOM 791 C CA . PHE A 1 104 ? 12.040 -5.714 -26.029 1.00 85.12 104 PHE A CA 1
ATOM 792 C C . PHE A 1 104 ? 13.377 -5.662 -26.777 1.00 85.12 104 PHE A C 1
ATOM 794 O O . PHE A 1 104 ? 13.493 -4.893 -27.733 1.00 85.12 104 PHE A O 1
ATOM 801 N N . LEU A 1 105 ? 14.345 -6.521 -26.426 1.00 83.38 105 LEU A N 1
ATOM 802 C CA . LEU A 1 105 ? 15.585 -6.684 -27.194 1.00 83.38 105 LEU A CA 1
ATOM 803 C C . LEU A 1 105 ? 15.343 -7.129 -28.646 1.00 83.38 105 LEU A C 1
ATOM 805 O O . LEU A 1 105 ? 16.186 -6.850 -29.501 1.00 83.38 105 LEU A O 1
ATOM 809 N N . THR A 1 106 ? 14.223 -7.805 -28.932 1.00 82.44 106 THR A N 1
ATOM 810 C CA . THR A 1 106 ? 13.911 -8.330 -30.270 1.00 82.44 106 THR A CA 1
ATOM 811 C C . THR A 1 106 ? 12.936 -7.465 -31.073 1.00 82.44 106 THR A C 1
ATOM 813 O O . THR A 1 106 ? 12.833 -7.679 -32.277 1.00 82.44 106 THR A O 1
ATOM 816 N N . SER A 1 107 ? 12.247 -6.496 -30.450 1.00 80.25 107 SER A N 1
ATOM 817 C CA . SER A 1 107 ? 11.073 -5.843 -31.062 1.00 80.25 107 SER A CA 1
ATOM 818 C C . SER A 1 107 ? 11.221 -4.344 -31.354 1.00 80.25 107 SER A C 1
ATOM 820 O O . SER A 1 107 ? 11.018 -3.942 -32.494 1.00 80.25 107 SER A O 1
ATOM 822 N N . ILE A 1 108 ? 11.505 -3.502 -30.347 1.00 65.88 108 ILE A N 1
ATOM 823 C CA . ILE A 1 108 ? 11.180 -2.058 -30.433 1.00 65.88 108 ILE A CA 1
ATOM 824 C C . ILE A 1 108 ? 12.400 -1.136 -30.379 1.00 65.88 108 ILE A C 1
ATOM 826 O O . ILE A 1 108 ? 12.392 -0.134 -31.074 1.00 65.88 108 ILE A O 1
ATOM 830 N N . GLU A 1 109 ? 13.459 -1.474 -29.642 1.00 77.12 109 GLU A N 1
ATOM 831 C CA . GLU A 1 109 ? 14.777 -0.823 -29.733 1.00 77.12 109 GLU A CA 1
ATOM 832 C C . GLU A 1 109 ? 15.715 -1.491 -28.713 1.00 77.12 109 GLU A C 1
ATOM 834 O O . GLU A 1 109 ? 15.371 -1.632 -27.535 1.00 77.12 109 GLU A O 1
ATOM 839 N N . ARG A 1 110 ? 16.912 -1.924 -29.143 1.00 80.69 110 ARG A N 1
ATOM 840 C CA . ARG A 1 110 ? 17.842 -2.681 -28.272 1.00 80.69 110 ARG A CA 1
ATOM 841 C C . ARG A 1 110 ? 18.238 -1.907 -27.009 1.00 80.69 110 ARG A C 1
ATOM 843 O O . ARG A 1 110 ? 18.471 -2.520 -25.972 1.00 80.69 110 ARG A O 1
ATOM 850 N N . SER A 1 111 ? 18.292 -0.580 -27.092 1.00 85.31 111 SER A N 1
ATOM 851 C CA . SER A 1 111 ? 18.590 0.338 -25.985 1.00 85.31 111 SER A CA 1
ATOM 852 C C . SER A 1 111 ? 17.622 0.160 -24.812 1.00 85.31 111 SER A C 1
ATOM 854 O O . SER A 1 111 ? 18.064 -0.054 -23.683 1.00 85.31 111 SER A O 1
ATOM 856 N N . TYR A 1 112 ? 16.311 0.168 -25.067 1.00 84.06 112 TYR A N 1
ATOM 857 C CA . TYR A 1 112 ? 15.297 0.008 -24.019 1.00 84.06 112 TYR A CA 1
ATOM 858 C C . TYR A 1 112 ? 15.313 -1.388 -23.398 1.00 84.06 112 TYR A C 1
ATOM 860 O O . TYR A 1 112 ? 15.150 -1.514 -22.184 1.00 84.06 112 TYR A O 1
ATOM 868 N N . GLY A 1 113 ? 15.577 -2.426 -24.200 1.00 85.00 113 GLY A N 1
ATOM 869 C CA . GLY A 1 113 ? 15.735 -3.794 -23.699 1.00 85.00 113 GLY A CA 1
ATOM 870 C C . GLY A 1 113 ? 16.884 -3.915 -22.692 1.00 85.00 113 GLY A C 1
ATOM 871 O O . GLY A 1 113 ? 16.704 -4.478 -21.614 1.00 85.00 113 GLY A O 1
ATOM 872 N N . ILE A 1 114 ? 18.043 -3.316 -22.989 1.00 87.06 114 ILE A N 1
ATOM 873 C CA . ILE A 1 114 ? 19.198 -3.313 -22.075 1.00 87.06 114 ILE A CA 1
ATOM 874 C C . ILE A 1 114 ? 18.873 -2.547 -20.784 1.00 87.06 114 ILE A C 1
ATOM 876 O O . ILE A 1 114 ? 19.160 -3.043 -19.695 1.00 87.06 114 ILE A O 1
ATOM 880 N N . ILE A 1 115 ? 18.242 -1.371 -20.879 1.00 88.62 115 ILE A N 1
ATOM 881 C CA . ILE A 1 115 ? 17.872 -0.561 -19.705 1.00 88.62 115 ILE A CA 1
ATOM 882 C C . ILE A 1 115 ? 16.908 -1.332 -18.790 1.00 88.62 115 ILE A C 1
ATOM 884 O O . ILE A 1 115 ? 17.122 -1.391 -17.578 1.00 88.62 115 ILE A O 1
ATOM 888 N N . LEU A 1 116 ? 15.889 -1.977 -19.366 1.00 86.88 116 LEU A N 1
ATOM 889 C CA . LEU A 1 116 ? 14.935 -2.813 -18.632 1.00 86.88 116 LEU A CA 1
ATOM 890 C C . LEU A 1 116 ? 15.614 -3.994 -17.932 1.00 86.88 116 LEU A C 1
ATOM 892 O O . LEU A 1 116 ? 15.275 -4.300 -16.790 1.00 86.88 116 LEU A O 1
ATOM 896 N N . LEU A 1 117 ? 16.601 -4.624 -18.576 1.00 89.31 117 LEU A N 1
ATOM 897 C CA . LEU A 1 117 ? 17.360 -5.723 -17.979 1.00 89.31 117 LEU A CA 1
ATOM 898 C C . LEU A 1 117 ? 18.239 -5.268 -16.812 1.00 89.31 117 LEU A C 1
ATOM 900 O O . LEU A 1 117 ? 18.291 -5.945 -15.787 1.00 89.31 117 LEU A O 1
ATOM 904 N N . VAL A 1 118 ? 18.904 -4.117 -16.934 1.00 90.88 118 VAL A N 1
ATOM 905 C CA . VAL A 1 118 ? 19.750 -3.571 -15.861 1.00 90.88 118 VAL A CA 1
ATOM 906 C C . VAL A 1 118 ? 18.898 -3.179 -14.655 1.00 90.88 118 VAL A C 1
ATOM 908 O O . VAL A 1 118 ? 19.182 -3.607 -13.535 1.00 90.88 118 VAL A O 1
ATOM 911 N N . ILE A 1 119 ? 17.820 -2.420 -14.873 1.00 88.81 119 ILE A N 1
ATOM 912 C CA . ILE A 1 119 ? 16.921 -1.986 -13.795 1.00 88.81 119 ILE A CA 1
ATOM 913 C C . ILE A 1 119 ? 16.224 -3.194 -13.165 1.00 88.81 119 ILE A C 1
ATOM 915 O O . ILE A 1 119 ? 16.242 -3.341 -11.943 1.00 88.81 119 ILE A O 1
ATOM 919 N N . GLY A 1 120 ? 15.666 -4.093 -13.981 1.00 87.12 120 GLY A N 1
ATOM 920 C CA . GLY A 1 120 ? 15.023 -5.320 -13.511 1.00 87.12 120 GLY A CA 1
ATOM 921 C C . GLY A 1 120 ? 15.983 -6.218 -12.728 1.00 87.12 120 GLY A C 1
ATOM 922 O O . GLY A 1 120 ? 15.603 -6.772 -11.695 1.00 87.12 120 GLY A O 1
ATOM 923 N N . GLY A 1 121 ? 17.245 -6.306 -13.155 1.00 88.94 121 GLY A N 1
ATOM 924 C CA . GLY A 1 121 ? 18.292 -7.067 -12.476 1.00 88.94 121 GLY A CA 1
ATOM 925 C C . GLY A 1 121 ? 18.634 -6.493 -11.103 1.00 88.94 121 GLY A C 1
ATOM 926 O O . GLY A 1 121 ? 18.643 -7.234 -10.120 1.00 88.94 121 GLY A O 1
ATOM 927 N N . ILE A 1 122 ? 18.832 -5.174 -11.008 1.00 88.81 122 ILE A N 1
ATOM 928 C CA . ILE A 1 122 ? 19.090 -4.481 -9.734 1.00 88.81 122 ILE A CA 1
ATOM 929 C C . ILE A 1 122 ? 17.895 -4.639 -8.788 1.00 88.81 122 ILE A C 1
ATOM 931 O O . ILE A 1 122 ? 18.071 -5.018 -7.631 1.00 88.81 122 ILE A O 1
ATOM 935 N N . MET A 1 123 ? 16.678 -4.405 -9.282 1.00 82.75 123 MET A N 1
ATOM 936 C CA . MET A 1 123 ? 15.439 -4.530 -8.505 1.00 82.75 123 MET A CA 1
ATOM 937 C C . MET A 1 123 ? 15.249 -5.949 -7.964 1.00 82.75 123 MET A C 1
ATOM 939 O O . MET A 1 123 ? 14.937 -6.133 -6.786 1.00 82.75 123 MET A O 1
ATOM 943 N N . THR A 1 124 ? 15.491 -6.961 -8.801 1.00 86.75 124 THR A N 1
ATOM 944 C CA . THR A 1 124 ? 15.415 -8.369 -8.392 1.00 86.75 124 THR A CA 1
ATOM 945 C C . THR A 1 124 ? 16.495 -8.683 -7.358 1.00 86.75 124 THR A C 1
ATOM 947 O O . THR A 1 124 ? 16.189 -9.214 -6.296 1.00 86.75 124 THR A O 1
ATOM 950 N N . TYR A 1 125 ? 17.746 -8.284 -7.598 1.00 87.06 125 TYR A N 1
ATOM 951 C CA . TYR A 1 125 ? 18.853 -8.512 -6.666 1.00 87.06 125 TYR A CA 1
ATOM 952 C C . TYR A 1 125 ? 18.595 -7.897 -5.283 1.00 87.06 125 TYR A C 1
ATOM 954 O O . TYR A 1 125 ? 18.742 -8.576 -4.266 1.00 87.06 125 TYR A O 1
ATOM 962 N N . LEU A 1 126 ? 18.138 -6.642 -5.232 1.00 82.81 126 LEU A N 1
ATOM 963 C CA . LEU A 1 126 ? 17.787 -5.969 -3.979 1.00 82.81 126 LEU A CA 1
ATOM 964 C C . LEU A 1 126 ? 16.603 -6.642 -3.267 1.00 82.81 126 LEU A C 1
ATOM 966 O O . LEU A 1 126 ? 16.584 -6.697 -2.040 1.00 82.81 126 LEU A O 1
ATOM 970 N N . SER A 1 127 ? 15.653 -7.200 -4.021 1.00 79.56 127 SER A N 1
ATOM 971 C CA . SER A 1 127 ? 14.480 -7.895 -3.470 1.00 79.56 127 SER A CA 1
ATOM 972 C C . SER A 1 127 ? 14.794 -9.259 -2.845 1.00 79.56 127 SER A C 1
ATOM 974 O O . SER A 1 127 ? 14.021 -9.731 -2.011 1.00 79.56 127 SER A O 1
ATOM 976 N N . PHE A 1 128 ? 15.888 -9.909 -3.257 1.00 77.31 128 PHE A N 1
ATOM 977 C CA . PHE A 1 128 ? 16.316 -11.217 -2.740 1.00 77.31 128 PHE A CA 1
ATOM 978 C C . PHE A 1 128 ? 17.461 -11.132 -1.722 1.00 77.31 128 PHE A C 1
ATOM 980 O O . PHE A 1 128 ? 17.678 -12.088 -0.982 1.00 77.31 128 PHE A O 1
ATOM 987 N N . LYS A 1 129 ? 18.183 -10.007 -1.662 1.00 78.25 129 LYS A N 1
ATOM 988 C CA . LYS A 1 129 ? 19.270 -9.784 -0.696 1.00 78.25 129 LYS A CA 1
ATOM 989 C C . LYS A 1 129 ? 18.778 -9.455 0.727 1.00 78.25 129 LYS A C 1
ATOM 991 O O . LYS A 1 129 ? 19.562 -9.577 1.664 1.00 78.25 129 LYS A O 1
ATOM 996 N N . ASN A 1 130 ? 17.522 -9.028 0.885 1.00 57.00 130 ASN A N 1
ATOM 997 C CA . ASN A 1 130 ? 16.954 -8.445 2.111 1.00 57.00 130 ASN A CA 1
ATOM 998 C C . ASN A 1 130 ? 15.716 -9.204 2.613 1.00 57.00 130 ASN A C 1
ATOM 1000 O O . ASN A 1 130 ? 15.336 -8.989 3.785 1.00 57.00 130 ASN A O 1
#

Radius of gyration: 22.36 Å; Cα contacts (8 Å, |Δi|>4): 137; chains: 1; bounding box: 52×28×58 Å

Solvent-accessible surface area (backbone atoms only — not comparable to full-atom values): 7739 Å² total; per-residue (Å²): 133,88,56,69,40,52,28,34,85,86,78,66,41,62,55,59,45,73,55,71,83,51,67,60,33,77,74,69,70,45,77,56,36,34,35,23,76,85,74,69,53,67,41,63,75,65,56,71,42,46,62,88,45,57,81,55,48,67,60,58,60,64,73,56,63,86,74,82,70,98,55,103,78,70,64,97,61,74,78,59,80,45,72,66,58,54,52,52,48,43,60,54,48,14,60,49,35,35,54,50,12,60,54,29,49,76,73,80,46,57,67,60,11,51,52,33,34,54,52,17,46,50,49,34,51,59,57,72,76,112

Nearest PDB structures (foldseek):
  5lbh-assembly1_A  TM=3.117E-01  e=2.477E+00  Helicobacter cinaedi

Foldseek 3Di:
DFDKAFAAPPPRHSQKDWPPVPPCCVPVVNQTWIAHPPPRDIASDTDIDGPVCSVVVVVVSVVPDDPDDPDPDDDPDCRPPDPVVVLVCLLVVLVVLLVVLVVCCPPDDVVSSVVSNVVSVVSNVVSVVD

Secondary structure (DSSP, 8-state):
---EEE--TTT--S-EEEE---HHHHHH-PPPEEEETTT--EES---EEETTTHHHHHHHHHHS-------TT--SS--S--HHHHHHHHHHHHHHHHHHHHHHHHHT-HHHHHHHHHHHHHHHHHHHH-

Sequence (130 aa):
MKNYVMVCPKCKSPDVYRDTSSKLTGAMGLPSVYVCNTCSHSGAVFPEVEASELKGFEEKVEKKGLKDTTDDNSELIDTSFGKGIVKGYWKVLGPFMLLFGLIFLTSIERSYGIILLVIGGIMTYLSFKN

Mean predicted aligned error: 16.98 Å

pLDDT: mean 70.47, std 15.79, range [34.34, 90.88]